Protein AF-A0A8W7PW19-F1 (afdb_monomer_lite)

Organism: Anopheles coluzzii (NCBI:txid1518534)

Structure (mmCIF, N/CA/C/O backbone):
data_AF-A0A8W7PW19-F1
#
_entry.id   AF-A0A8W7PW19-F1
#
loop_
_atom_site.group_PDB
_atom_site.id
_atom_site.type_symbol
_atom_site.label_atom_id
_atom_site.label_alt_id
_atom_site.label_comp_id
_atom_site.label_asym_id
_atom_site.label_entity_id
_atom_site.label_seq_id
_atom_site.pdbx_PDB_ins_code
_atom_site.Cartn_x
_atom_site.Cartn_y
_atom_site.Cartn_z
_atom_site.occupancy
_atom_site.B_iso_or_equiv
_atom_site.auth_seq_id
_atom_site.auth_comp_id
_atom_site.auth_asym_id
_atom_site.auth_atom_id
_atom_site.pdbx_PDB_model_num
ATOM 1 N N . HIS A 1 1 ? -2.313 7.702 -14.419 1.00 68.75 1 HIS A N 1
ATOM 2 C CA . HIS A 1 1 ? -1.592 6.477 -14.808 1.00 68.75 1 HIS A CA 1
ATOM 3 C C . HIS A 1 1 ? -0.489 6.900 -15.750 1.00 68.75 1 HIS A C 1
ATOM 5 O O . HIS A 1 1 ? -0.763 7.760 -16.583 1.00 68.75 1 HIS A O 1
ATOM 11 N N . ASN A 1 2 ? 0.721 6.384 -15.563 1.00 84.62 2 ASN A N 1
ATOM 12 C CA . ASN A 1 2 ? 1.873 6.801 -16.355 1.00 84.62 2 ASN A CA 1
ATOM 13 C C . ASN A 1 2 ? 1.994 5.932 -17.612 1.00 84.62 2 ASN A C 1
ATOM 15 O O . ASN A 1 2 ? 1.520 4.798 -17.623 1.00 84.62 2 ASN A O 1
ATOM 19 N N . GLU A 1 3 ? 2.624 6.453 -18.664 1.00 92.19 3 GLU A N 1
ATOM 20 C CA . GLU A 1 3 ? 2.811 5.729 -19.932 1.00 92.19 3 GLU A CA 1
ATOM 21 C C . GLU A 1 3 ? 3.670 4.464 -19.765 1.00 92.19 3 GLU A C 1
ATOM 23 O O . GLU A 1 3 ? 3.471 3.482 -20.473 1.00 92.19 3 GLU A O 1
ATOM 28 N N . ASP A 1 4 ? 4.571 4.450 -18.779 1.00 92.19 4 ASP A N 1
ATOM 29 C CA . ASP A 1 4 ? 5.407 3.302 -18.409 1.00 92.19 4 ASP A CA 1
ATOM 30 C C . ASP A 1 4 ? 4.674 2.246 -17.552 1.00 92.19 4 ASP A C 1
ATOM 32 O O . ASP A 1 4 ? 5.269 1.266 -17.107 1.00 92.19 4 ASP A O 1
ATOM 36 N N . GLY A 1 5 ? 3.376 2.427 -17.295 1.00 93.69 5 GLY A N 1
ATOM 37 C CA . GLY A 1 5 ? 2.564 1.470 -16.547 1.00 93.69 5 GLY A CA 1
ATOM 38 C C . GLY A 1 5 ? 2.709 1.551 -15.024 1.00 93.69 5 GLY A C 1
ATOM 39 O O . GLY A 1 5 ? 2.023 0.799 -14.317 1.00 93.69 5 GLY A O 1
ATOM 40 N N . SER A 1 6 ? 3.552 2.453 -14.506 1.00 96.50 6 SER A N 1
ATOM 41 C CA . SER A 1 6 ? 3.646 2.738 -13.075 1.00 96.50 6 SER A CA 1
ATOM 42 C C . SER A 1 6 ? 2.454 3.537 -12.550 1.00 96.50 6 SER A C 1
ATOM 44 O O . SER A 1 6 ? 1.748 4.262 -13.267 1.00 96.50 6 SER A O 1
ATOM 46 N N . TYR A 1 7 ? 2.215 3.386 -11.251 1.00 97.44 7 TYR A N 1
ATOM 47 C CA . TYR A 1 7 ? 1.230 4.168 -10.521 1.00 97.44 7 TYR A CA 1
ATOM 48 C C . TYR A 1 7 ? 1.543 4.183 -9.029 1.00 97.44 7 TYR A C 1
ATOM 50 O O . TYR A 1 7 ? 2.175 3.271 -8.502 1.00 97.44 7 TYR A O 1
ATOM 58 N N . THR A 1 8 ? 1.000 5.184 -8.344 1.00 97.19 8 THR A N 1
ATOM 59 C CA . THR A 1 8 ? 0.837 5.173 -6.892 1.00 97.19 8 THR A CA 1
ATOM 60 C C . THR A 1 8 ? -0.585 5.604 -6.577 1.00 97.19 8 THR A C 1
ATOM 62 O O . THR A 1 8 ? -1.058 6.597 -7.129 1.00 97.19 8 THR A O 1
ATOM 65 N N . TYR A 1 9 ? -1.266 4.866 -5.706 1.00 97.38 9 TYR A N 1
ATOM 66 C CA . TYR A 1 9 ? -2.564 5.264 -5.172 1.00 97.38 9 TYR A CA 1
ATOM 67 C C . TYR A 1 9 ? -2.686 4.871 -3.702 1.00 97.38 9 TYR A C 1
ATOM 69 O O . TYR A 1 9 ? -1.987 3.983 -3.216 1.00 97.38 9 TYR A O 1
ATOM 77 N N . GLY A 1 10 ? -3.599 5.527 -2.997 1.00 97.56 10 GLY A N 1
ATOM 78 C CA . GLY A 1 10 ? -3.945 5.176 -1.631 1.00 97.56 10 GLY A CA 1
ATOM 79 C C . GLY A 1 10 ? -5.256 5.814 -1.194 1.00 97.56 10 GLY A C 1
ATOM 80 O O . GLY A 1 10 ? -5.770 6.706 -1.869 1.00 97.56 10 GLY A O 1
ATOM 81 N N . TYR A 1 11 ? -5.792 5.324 -0.082 1.00 97.81 11 TYR A N 1
ATOM 82 C CA . TYR A 1 11 ? -6.959 5.882 0.590 1.00 97.81 11 TYR A CA 1
ATOM 83 C C . TYR A 1 11 ? -6.800 5.774 2.107 1.00 97.81 11 TYR A C 1
ATOM 85 O O . TYR A 1 11 ? -6.096 4.894 2.608 1.00 97.81 11 TYR A O 1
ATOM 93 N N . GLU A 1 12 ? -7.516 6.641 2.814 1.00 97.69 12 GLU A N 1
ATOM 94 C CA . GLU A 1 12 ? -7.720 6.591 4.260 1.00 97.69 12 GLU A CA 1
ATOM 95 C C . GLU A 1 12 ? -9.228 6.684 4.514 1.00 97.69 12 GLU A C 1
ATOM 97 O O . GLU A 1 12 ? -9.899 7.598 4.030 1.00 97.69 12 GLU A O 1
ATOM 102 N N . GLY A 1 13 ? -9.776 5.684 5.198 1.00 96.31 13 GLY A N 1
ATOM 103 C CA . GLY A 1 13 ? -11.176 5.608 5.585 1.00 96.31 13 GLY A CA 1
ATOM 104 C C . GLY A 1 13 ? -11.425 6.281 6.934 1.00 96.31 13 GLY A C 1
ATOM 105 O O . GLY A 1 13 ? -10.553 6.337 7.800 1.00 96.31 13 GLY A O 1
ATOM 106 N N . ALA A 1 14 ? -12.647 6.778 7.138 1.00 96.50 14 ALA A N 1
ATOM 107 C CA . ALA A 1 14 ? -13.061 7.379 8.412 1.00 96.50 14 ALA A CA 1
ATOM 108 C C . ALA A 1 14 ? -13.116 6.364 9.574 1.00 96.50 14 ALA A C 1
ATOM 110 O O . ALA A 1 14 ? -13.138 6.750 10.739 1.00 96.50 14 ALA A O 1
ATOM 111 N N . ASP A 1 15 ? -13.130 5.073 9.253 1.00 93.00 15 ASP A N 1
ATOM 112 C CA . ASP A 1 15 ? -13.054 3.932 10.165 1.00 93.00 15 ASP A CA 1
ATOM 113 C C . ASP A 1 15 ? -11.613 3.604 10.609 1.00 93.00 15 ASP A C 1
ATOM 115 O O . ASP A 1 15 ? -11.399 2.661 11.368 1.00 93.00 15 ASP A O 1
ATOM 119 N N . GLY A 1 16 ? -10.615 4.368 10.146 1.00 93.44 16 GLY A N 1
ATOM 120 C CA . GLY A 1 16 ? -9.198 4.134 10.440 1.00 93.44 16 GLY A CA 1
ATOM 121 C C . GLY A 1 16 ? -8.551 3.070 9.550 1.00 93.44 16 GLY A C 1
ATOM 122 O O . GLY A 1 16 ? -7.383 2.728 9.754 1.00 93.44 16 GLY A O 1
ATOM 123 N N . SER A 1 17 ? -9.282 2.551 8.558 1.00 96.69 17 SER A N 1
ATOM 124 C CA . SER A 1 17 ? -8.712 1.701 7.517 1.00 96.69 17 SER A CA 1
ATOM 125 C C . SER A 1 17 ? -7.885 2.530 6.536 1.00 96.69 17 SER A C 1
ATOM 127 O O . SER A 1 17 ? -8.180 3.694 6.270 1.00 96.69 17 SER A O 1
ATOM 129 N N . PHE A 1 18 ? -6.832 1.948 5.973 1.00 98.00 18 PHE A N 1
ATOM 130 C CA . PHE A 1 18 ? -6.038 2.625 4.952 1.00 98.00 18 PHE A CA 1
ATOM 131 C C . PHE A 1 18 ? -5.401 1.638 3.987 1.00 98.00 18 PHE A C 1
ATOM 133 O O . PHE A 1 18 ? -5.165 0.472 4.310 1.00 98.00 18 PHE A O 1
ATOM 140 N N . LYS A 1 19 ? -5.059 2.133 2.800 1.00 97.88 19 LYS A N 1
ATOM 141 C CA . LYS A 1 19 ? -4.229 1.417 1.834 1.00 97.88 19 LYS A CA 1
ATOM 142 C C . LYS A 1 19 ? -3.319 2.394 1.114 1.00 97.88 19 LYS A C 1
ATOM 144 O O . LYS A 1 19 ? -3.740 3.490 0.763 1.00 97.88 19 LYS A O 1
ATOM 149 N N . ILE A 1 20 ? -2.101 1.959 0.820 1.00 98.31 20 ILE A N 1
ATOM 150 C CA . ILE A 1 20 ? -1.230 2.582 -0.174 1.00 98.31 20 ILE A CA 1
ATOM 151 C C . ILE A 1 20 ? -0.558 1.499 -1.014 1.00 98.31 20 ILE A C 1
ATOM 153 O O . ILE A 1 20 ? -0.143 0.465 -0.492 1.00 98.31 20 ILE A O 1
ATOM 157 N N . GLU A 1 21 ? -0.471 1.729 -2.317 1.00 98.25 21 GLU A N 1
ATOM 158 C CA . GLU A 1 21 ? 0.121 0.809 -3.279 1.00 98.25 21 GLU A CA 1
ATOM 159 C C . GLU A 1 21 ? 0.872 1.589 -4.355 1.00 98.25 21 GLU A C 1
ATOM 161 O O . GLU A 1 21 ? 0.382 2.587 -4.887 1.00 98.25 21 GLU A O 1
ATOM 166 N N . THR A 1 22 ? 2.057 1.100 -4.694 1.00 98.12 22 THR A N 1
ATOM 167 C CA . THR A 1 22 ? 2.898 1.603 -5.771 1.00 98.12 22 THR A CA 1
ATOM 168 C C . THR A 1 22 ? 3.277 0.447 -6.681 1.00 98.12 22 THR A C 1
ATOM 170 O O . THR A 1 22 ? 3.856 -0.538 -6.225 1.00 98.12 22 THR A O 1
ATOM 173 N N . LYS A 1 23 ? 3.018 0.603 -7.977 1.00 97.38 23 LYS A N 1
ATOM 174 C CA . LYS A 1 23 ? 3.569 -0.244 -9.032 1.00 97.38 23 LYS A CA 1
ATOM 175 C C . LYS A 1 23 ? 4.680 0.507 -9.752 1.00 97.38 23 LYS A C 1
ATOM 177 O O . LYS A 1 23 ? 4.476 1.641 -10.184 1.00 97.38 23 LYS A O 1
ATOM 182 N N . LEU A 1 24 ? 5.837 -0.126 -9.888 1.00 95.75 24 LEU A N 1
ATOM 183 C CA . LEU A 1 24 ? 6.968 0.372 -10.664 1.00 95.75 24 LEU A CA 1
ATOM 184 C C . LEU A 1 24 ? 6.805 0.028 -12.151 1.00 95.75 24 LEU A C 1
ATOM 186 O O . LEU A 1 24 ? 6.095 -0.912 -12.510 1.00 95.75 24 LEU A O 1
ATOM 190 N N . ALA A 1 25 ? 7.526 0.747 -13.014 1.00 95.62 25 ALA A N 1
ATOM 191 C CA . ALA A 1 25 ? 7.605 0.452 -14.449 1.00 95.62 25 ALA A CA 1
ATOM 192 C C . ALA A 1 25 ? 8.102 -0.980 -14.733 1.00 95.62 25 ALA A C 1
ATOM 194 O O . ALA A 1 25 ? 7.743 -1.588 -15.735 1.00 95.62 25 ALA A O 1
ATOM 195 N N . THR A 1 26 ? 8.895 -1.546 -13.814 1.00 94.69 26 THR A N 1
ATOM 196 C CA . THR A 1 26 ? 9.395 -2.930 -13.863 1.00 94.69 26 THR A CA 1
ATOM 197 C C . THR A 1 26 ? 8.299 -3.981 -13.660 1.00 94.69 26 THR A C 1
ATOM 199 O O . THR A 1 26 ? 8.560 -5.172 -13.801 1.00 94.69 26 THR A O 1
ATOM 202 N N . GLY A 1 27 ? 7.076 -3.567 -13.314 1.00 93.81 27 GLY A N 1
ATOM 203 C CA . GLY A 1 27 ? 5.966 -4.454 -12.969 1.00 93.81 27 GLY A CA 1
ATOM 204 C C . GLY A 1 27 ? 5.925 -4.846 -11.492 1.00 93.81 27 GLY A C 1
ATOM 205 O O . GLY A 1 27 ? 4.921 -5.399 -11.051 1.00 93.81 27 GLY A O 1
ATOM 206 N N . GLU A 1 28 ? 6.963 -4.519 -10.720 1.00 96.69 28 GLU A N 1
ATOM 207 C CA . GLU A 1 28 ? 7.005 -4.774 -9.282 1.00 96.69 28 GLU A CA 1
ATOM 208 C C . GLU A 1 28 ? 5.972 -3.920 -8.544 1.00 96.69 28 GLU A C 1
ATOM 210 O O . GLU A 1 28 ? 5.866 -2.712 -8.770 1.00 96.69 28 GLU A O 1
ATOM 215 N N . VAL A 1 29 ? 5.226 -4.544 -7.633 1.00 97.31 29 VAL A N 1
ATOM 216 C CA . VAL A 1 29 ? 4.210 -3.880 -6.810 1.00 97.31 29 VAL A CA 1
ATOM 217 C C . VAL A 1 29 ? 4.645 -3.930 -5.357 1.00 97.31 29 VAL A C 1
ATOM 219 O O . VAL A 1 29 ? 5.071 -4.969 -4.864 1.00 97.31 29 VAL A O 1
ATOM 222 N N . LYS A 1 30 ? 4.511 -2.817 -4.648 1.00 97.69 30 LYS A N 1
ATOM 223 C CA . LYS A 1 30 ? 4.689 -2.752 -3.200 1.00 97.69 30 LYS A CA 1
ATOM 224 C C . LYS A 1 30 ? 3.576 -1.936 -2.581 1.00 97.69 30 LYS A C 1
ATOM 226 O O . LYS A 1 30 ? 3.143 -0.935 -3.148 1.00 97.69 30 LYS A O 1
ATOM 231 N N . GLY A 1 31 ? 3.141 -2.318 -1.399 1.00 98.00 31 GLY A N 1
ATOM 232 C CA . GLY A 1 31 ? 2.129 -1.560 -0.699 1.00 98.00 31 GLY A CA 1
ATOM 233 C C . GLY A 1 31 ? 1.934 -2.032 0.719 1.00 98.00 31 GLY A C 1
ATOM 234 O O . GLY A 1 31 ? 2.573 -2.968 1.193 1.00 98.00 31 GLY A O 1
ATOM 235 N N . LYS A 1 32 ? 1.030 -1.345 1.400 1.00 97.56 32 LYS A N 1
ATOM 236 C CA . LYS A 1 32 ? 0.550 -1.743 2.712 1.00 97.56 32 LYS A CA 1
ATOM 237 C C . LYS A 1 32 ? -0.913 -1.388 2.859 1.00 97.56 32 LYS A C 1
ATOM 239 O O . LYS A 1 32 ? -1.385 -0.416 2.269 1.00 97.56 32 LYS A O 1
ATOM 244 N N . TYR A 1 33 ? -1.622 -2.179 3.640 1.00 97.12 33 TYR A N 1
ATOM 245 C CA . TYR A 1 33 ? -2.956 -1.847 4.102 1.00 97.12 33 TYR A CA 1
ATOM 246 C C . TYR A 1 33 ? -3.019 -2.010 5.612 1.00 97.12 33 TYR A C 1
ATOM 248 O O . TYR A 1 33 ? -2.245 -2.768 6.201 1.00 97.12 33 TYR A O 1
ATOM 256 N N . GLY A 1 34 ? -3.933 -1.286 6.236 1.00 96.62 34 GLY A N 1
ATOM 257 C CA . GLY A 1 34 ? -4.207 -1.448 7.647 1.00 96.62 34 GLY A CA 1
ATOM 258 C C . GLY A 1 34 ? -5.678 -1.297 7.970 1.00 96.62 34 GLY A C 1
ATOM 259 O O . GLY A 1 34 ? -6.439 -0.685 7.220 1.00 96.62 34 GLY A O 1
ATOM 260 N N . TYR A 1 35 ? -6.067 -1.911 9.077 1.00 95.31 35 TYR A N 1
ATOM 261 C CA . TYR A 1 35 ? -7.425 -1.901 9.602 1.00 95.31 35 TYR A CA 1
ATOM 262 C C . TYR A 1 35 ? -7.385 -1.950 11.126 1.00 95.31 35 TYR A C 1
ATOM 264 O O . TYR A 1 35 ? -6.400 -2.392 11.718 1.00 95.31 35 TYR A O 1
ATOM 272 N N . VAL A 1 36 ? -8.456 -1.488 11.761 1.00 94.69 36 VAL A N 1
ATOM 273 C CA . VAL A 1 36 ? -8.632 -1.582 13.211 1.00 94.69 36 VAL A CA 1
ATOM 274 C C . VAL A 1 36 ? -9.297 -2.924 13.531 1.00 94.69 36 VAL A C 1
ATOM 276 O O . VAL A 1 36 ? -10.330 -3.250 12.952 1.00 94.69 36 VAL A O 1
ATOM 279 N N . ASP A 1 37 ? -8.690 -3.725 14.407 1.00 91.62 37 ASP A N 1
ATOM 280 C CA . ASP A 1 37 ? -9.255 -4.997 14.867 1.00 91.62 37 ASP A CA 1
ATOM 281 C C . ASP A 1 37 ? -10.330 -4.809 15.958 1.00 91.62 37 ASP A C 1
ATOM 283 O O . ASP A 1 37 ? -10.582 -3.702 16.437 1.00 91.62 37 ASP A O 1
ATOM 287 N N . GLU A 1 38 ? -10.951 -5.909 16.390 1.00 93.12 38 GLU A N 1
ATOM 288 C CA . GLU A 1 38 ? -12.016 -5.929 17.408 1.00 93.12 38 GLU A CA 1
ATOM 289 C C . GLU A 1 38 ? -11.591 -5.349 18.773 1.00 93.12 38 GLU A C 1
ATOM 291 O O . GLU A 1 38 ? -12.433 -4.963 19.582 1.00 93.12 38 GLU A O 1
ATOM 296 N N . THR A 1 39 ? -10.286 -5.268 19.039 1.00 94.56 39 THR A N 1
ATOM 297 C CA . THR A 1 39 ? -9.697 -4.701 20.261 1.00 94.56 39 THR A CA 1
ATOM 298 C C . THR A 1 39 ? -9.356 -3.214 20.129 1.00 94.56 39 THR A C 1
ATOM 300 O O . THR A 1 39 ? -8.853 -2.612 21.079 1.00 94.56 39 THR A O 1
ATOM 303 N N . GLY A 1 40 ? -9.613 -2.607 18.966 1.00 93.88 40 GLY A N 1
ATOM 304 C CA . GLY A 1 40 ? -9.267 -1.217 18.678 1.00 93.88 40 GLY A CA 1
ATOM 305 C C . GLY A 1 40 ? -7.805 -1.014 18.273 1.00 93.88 40 GLY A C 1
ATOM 306 O O . GLY A 1 40 ? -7.339 0.125 18.225 1.00 93.88 40 GLY A O 1
ATOM 307 N N . LYS A 1 41 ? -7.051 -2.088 17.996 1.00 93.38 41 LYS A N 1
ATOM 308 C CA . LYS A 1 41 ? -5.649 -1.989 17.569 1.00 93.38 41 LYS A CA 1
ATOM 309 C C . LYS A 1 41 ? -5.541 -1.972 16.053 1.00 93.38 41 LYS A C 1
ATOM 311 O O . LYS A 1 41 ? -6.198 -2.741 15.361 1.00 93.38 41 LYS A O 1
ATOM 316 N N . VAL A 1 42 ? -4.656 -1.124 15.536 1.00 93.88 42 VAL A N 1
ATOM 317 C CA . VAL A 1 42 ? -4.361 -1.084 14.102 1.00 93.88 42 VAL A CA 1
ATOM 318 C C . VAL A 1 42 ? -3.469 -2.269 13.736 1.00 93.88 42 VAL A C 1
ATOM 320 O O . VAL A 1 42 ? -2.342 -2.381 14.222 1.00 93.88 42 VAL A O 1
ATOM 323 N N . LYS A 1 43 ? -3.960 -3.134 12.850 1.00 94.88 43 LYS A N 1
ATOM 324 C CA . LYS A 1 43 ? -3.182 -4.168 12.168 1.00 94.88 43 LYS A CA 1
ATOM 325 C C . LYS A 1 43 ? -2.691 -3.619 10.847 1.00 94.88 43 LYS A C 1
ATOM 327 O O . LYS A 1 43 ? -3.461 -3.019 10.105 1.00 94.88 43 LYS A O 1
ATOM 332 N N . VAL A 1 44 ? -1.414 -3.841 10.554 1.00 95.62 44 VAL A N 1
ATOM 333 C CA . VAL A 1 44 ? -0.788 -3.426 9.298 1.00 95.62 44 VAL A CA 1
ATOM 334 C C . VAL A 1 44 ? -0.212 -4.650 8.612 1.00 95.62 44 VAL A C 1
ATOM 336 O O . VAL A 1 44 ? 0.464 -5.469 9.236 1.00 95.62 44 VAL A O 1
ATOM 339 N N . VAL A 1 45 ? -0.489 -4.751 7.320 1.00 95.62 45 VAL A N 1
ATOM 340 C CA . VAL A 1 45 ? 0.077 -5.756 6.432 1.00 95.62 45 VAL A CA 1
ATOM 341 C C . VAL A 1 45 ? 0.785 -5.032 5.305 1.00 95.62 45 VAL A C 1
ATOM 343 O O . VAL A 1 45 ? 0.188 -4.235 4.582 1.00 95.62 45 VAL A O 1
ATOM 346 N N . GLU A 1 46 ? 2.066 -5.321 5.163 1.00 96.25 46 GLU A N 1
ATOM 347 C CA . GLU A 1 46 ? 2.900 -4.910 4.046 1.00 96.25 46 GLU A CA 1
ATOM 348 C C . GLU A 1 46 ? 2.956 -6.049 3.028 1.00 96.25 46 GLU A C 1
ATOM 350 O O . GLU A 1 46 ? 2.873 -7.227 3.374 1.00 96.25 46 GLU A O 1
ATOM 355 N N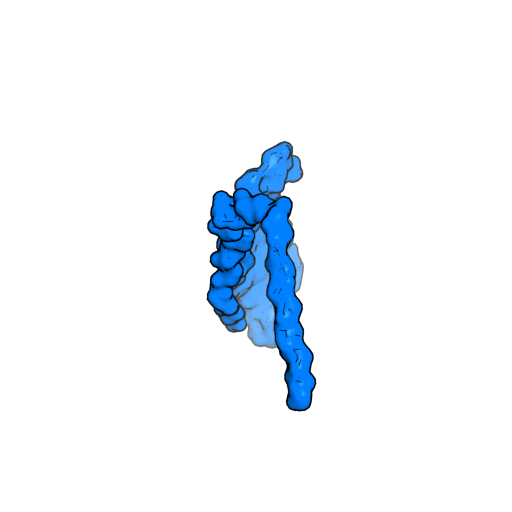 . TYR A 1 47 ? 3.058 -5.712 1.752 1.00 94.94 47 TYR A N 1
ATOM 356 C CA . TYR A 1 47 ? 3.160 -6.697 0.689 1.00 94.94 47 TYR A CA 1
ATOM 357 C C . TYR A 1 47 ? 4.054 -6.198 -0.436 1.00 94.94 47 TYR A C 1
ATOM 359 O O . TYR A 1 47 ? 4.048 -5.018 -0.796 1.00 94.94 47 TYR A O 1
ATOM 367 N N . GLY A 1 48 ? 4.808 -7.130 -1.008 1.00 95.38 48 GLY A N 1
ATOM 368 C CA . GLY A 1 48 ? 5.564 -6.952 -2.239 1.00 95.38 48 GLY A CA 1
AT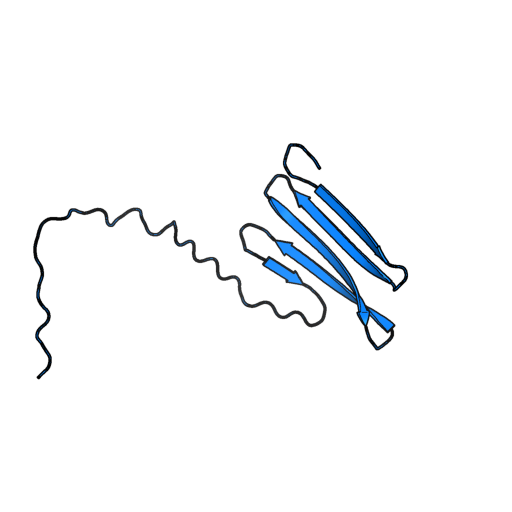OM 369 C C . GLY A 1 48 ? 5.222 -8.046 -3.243 1.00 95.38 48 GLY A C 1
ATOM 370 O O . GLY A 1 48 ? 4.968 -9.184 -2.862 1.00 95.38 48 GLY A O 1
ATOM 371 N N . ALA A 1 49 ? 5.218 -7.713 -4.525 1.00 94.56 49 ALA A N 1
ATOM 372 C CA . ALA A 1 49 ? 5.167 -8.666 -5.620 1.00 94.56 49 ALA A CA 1
ATOM 373 C C . ALA A 1 49 ? 6.285 -8.333 -6.606 1.00 94.56 49 ALA A C 1
ATOM 375 O O . ALA A 1 49 ? 6.348 -7.221 -7.135 1.00 94.56 49 ALA A O 1
ATOM 376 N N . ASN A 1 50 ? 7.175 -9.291 -6.831 1.00 92.06 50 ASN A N 1
ATOM 377 C CA . ASN A 1 50 ? 8.296 -9.178 -7.759 1.00 92.06 50 ASN A CA 1
ATOM 378 C C . ASN A 1 50 ? 8.509 -10.523 -8.472 1.00 92.06 50 ASN A C 1
ATOM 380 O O . ASN A 1 50 ? 7.660 -11.414 -8.409 1.00 92.06 50 ASN A O 1
ATOM 384 N N . LYS A 1 51 ? 9.656 -10.695 -9.137 1.00 90.00 51 LYS A N 1
ATOM 385 C CA . LYS A 1 51 ? 10.001 -11.954 -9.816 1.00 90.00 51 LYS A CA 1
ATOM 386 C C . LYS A 1 51 ? 10.027 -13.182 -8.896 1.00 90.00 51 LYS A C 1
ATOM 388 O O . LYS A 1 51 ? 9.952 -14.292 -9.399 1.00 90.00 51 LYS A O 1
ATOM 393 N N . TYR A 1 52 ? 10.123 -12.988 -7.578 1.00 86.88 52 TYR A N 1
ATOM 394 C CA . TYR A 1 52 ? 10.073 -14.040 -6.563 1.00 86.88 52 TYR A CA 1
ATOM 395 C C . TYR A 1 52 ? 8.659 -14.376 -6.070 1.00 86.88 52 TYR A C 1
ATOM 397 O O . TYR A 1 52 ? 8.502 -15.181 -5.153 1.00 86.88 52 TYR A O 1
ATOM 405 N N . GLY A 1 53 ? 7.630 -13.805 -6.699 1.00 88.00 53 GLY A N 1
ATOM 406 C CA . GLY A 1 53 ? 6.233 -14.007 -6.343 1.00 88.00 53 GLY A CA 1
ATOM 407 C C . GLY A 1 53 ? 5.739 -12.992 -5.316 1.00 88.00 53 GLY A C 1
ATOM 408 O O . GLY A 1 53 ? 6.273 -11.889 -5.185 1.00 88.00 53 GLY A O 1
ATOM 409 N N . PHE A 1 54 ? 4.667 -13.360 -4.616 1.00 90.94 54 PHE A N 1
ATOM 410 C CA . PHE A 1 54 ? 4.027 -12.527 -3.602 1.00 90.94 54 PHE A CA 1
ATOM 411 C C . PHE A 1 54 ? 4.680 -12.736 -2.231 1.00 90.94 54 PHE A C 1
ATOM 413 O O . PHE A 1 54 ? 4.781 -13.860 -1.743 1.00 90.94 54 PHE A O 1
ATOM 420 N N . GLN A 1 55 ? 5.104 -11.643 -1.605 1.00 90.75 55 GLN A N 1
ATOM 421 C CA . GLN A 1 55 ? 5.855 -11.606 -0.354 1.00 90.75 55 GLN A CA 1
ATOM 422 C C . GLN A 1 55 ? 5.140 -10.684 0.651 1.00 90.75 55 GLN A C 1
ATOM 424 O O . GLN A 1 55 ? 5.494 -9.507 0.769 1.00 90.75 55 GLN A O 1
ATOM 429 N N . PRO A 1 56 ? 4.089 -11.165 1.337 1.00 92.62 56 PRO A N 1
ATOM 430 C CA . PRO A 1 56 ? 3.419 -10.409 2.384 1.00 92.62 56 PRO A CA 1
ATOM 431 C C . PRO A 1 56 ? 4.172 -10.517 3.714 1.00 92.62 56 PRO A C 1
ATOM 433 O O . PRO A 1 56 ? 4.762 -11.546 4.042 1.00 92.62 56 PRO A O 1
ATOM 436 N N . SER A 1 57 ? 4.097 -9.464 4.515 1.00 91.81 57 SER A N 1
ATOM 437 C CA . SER A 1 57 ? 4.627 -9.408 5.871 1.00 91.81 57 SER A CA 1
ATOM 438 C C . SER A 1 57 ? 3.684 -8.612 6.761 1.00 91.81 57 SER A C 1
ATOM 440 O O . SER A 1 57 ? 3.193 -7.553 6.385 1.00 91.81 57 SER A O 1
ATOM 442 N N . GLY A 1 58 ? 3.417 -9.110 7.959 1.00 89.69 58 GLY A N 1
ATOM 443 C CA . GLY A 1 58 ? 2.494 -8.471 8.887 1.00 89.69 58 GLY A CA 1
ATOM 444 C C . GLY A 1 58 ? 2.222 -9.365 10.082 1.00 89.69 58 GLY A C 1
ATOM 445 O O . GLY A 1 58 ? 2.641 -10.525 10.118 1.00 89.69 58 GLY A O 1
ATOM 446 N N . GLU A 1 59 ? 1.525 -8.823 11.073 1.00 87.25 59 GLU A N 1
ATOM 447 C CA . GLU A 1 59 ? 1.190 -9.591 12.267 1.00 87.25 59 GLU A CA 1
ATOM 448 C C . GLU A 1 59 ? 0.300 -10.795 11.906 1.00 87.25 59 GLU A C 1
ATOM 450 O O . GLU A 1 59 ? -0.715 -10.644 11.229 1.00 87.25 59 GLU A O 1
ATOM 455 N N . GLY A 1 60 ? 0.696 -11.998 12.334 1.00 78.44 60 GLY A N 1
ATOM 456 C CA . GLY A 1 60 ? -0.049 -13.236 12.072 1.00 78.44 60 GLY A CA 1
ATOM 457 C C . GLY A 1 60 ? 0.116 -13.827 10.665 1.00 78.44 60 GLY A C 1
ATOM 458 O O . GLY A 1 60 ? -0.476 -14.866 10.379 1.00 78.44 60 GLY A O 1
ATOM 459 N N . ILE A 1 61 ? 0.927 -13.224 9.789 1.00 81.31 61 ILE A N 1
ATOM 460 C CA . ILE A 1 61 ? 1.184 -13.772 8.451 1.00 81.31 61 ILE A CA 1
ATOM 461 C C . ILE A 1 61 ? 2.302 -14.810 8.517 1.00 81.31 61 ILE A C 1
ATOM 463 O O . ILE A 1 61 ? 3.430 -14.506 8.897 1.00 81.31 61 ILE A O 1
ATOM 467 N N . THR A 1 62 ? 1.991 -16.032 8.082 1.00 76.69 62 THR A N 1
ATOM 468 C CA . THR A 1 62 ? 2.988 -17.079 7.835 1.00 76.69 62 THR A CA 1
ATOM 469 C C . THR A 1 62 ? 3.032 -17.337 6.337 1.00 76.69 62 THR A C 1
ATOM 471 O O . THR A 1 62 ? 2.034 -17.762 5.756 1.00 76.69 62 THR A O 1
ATOM 474 N N . VAL A 1 63 ? 4.165 -17.045 5.701 1.00 73.38 63 VAL A N 1
ATOM 475 C CA . VAL A 1 63 ? 4.343 -17.294 4.268 1.00 73.38 63 VAL A CA 1
ATOM 476 C C . VAL A 1 63 ? 4.941 -18.681 4.048 1.00 73.38 63 VAL A C 1
ATOM 478 O O . VAL A 1 63 ? 5.906 -19.036 4.732 1.00 73.38 63 VAL A O 1
ATOM 481 N N . PRO A 1 64 ? 4.404 -19.483 3.113 1.00 70.38 64 PRO A N 1
ATOM 482 C CA . PRO A 1 64 ? 5.121 -20.656 2.645 1.00 70.38 64 PRO A CA 1
ATOM 483 C C . PRO A 1 64 ? 6.422 -20.213 1.951 1.00 70.38 64 PRO A C 1
ATOM 485 O O . PRO A 1 64 ? 6.498 -19.092 1.437 1.00 70.38 64 PRO A O 1
ATOM 488 N N . PRO A 1 65 ? 7.458 -21.064 1.928 1.00 65.44 65 PRO A N 1
ATOM 489 C CA . PRO A 1 65 ? 8.673 -20.764 1.182 1.00 65.44 65 PRO A CA 1
ATOM 490 C C . PRO A 1 65 ? 8.351 -20.543 -0.311 1.00 65.44 65 PRO A C 1
ATOM 492 O O . PRO A 1 65 ? 7.450 -21.197 -0.843 1.00 65.44 65 PRO A O 1
ATOM 495 N N . PRO A 1 66 ? 9.061 -19.628 -0.996 1.00 62.44 66 PRO A N 1
ATOM 496 C CA . PRO A 1 66 ? 8.809 -19.315 -2.400 1.00 62.44 66 PRO A CA 1
ATOM 497 C C . PRO A 1 66 ? 9.019 -20.547 -3.291 1.00 62.44 66 PRO A C 1
ATOM 499 O O . PRO A 1 66 ? 10.007 -21.264 -3.147 1.00 62.44 66 PRO A O 1
ATOM 502 N N . THR A 1 67 ? 8.107 -20.773 -4.238 1.00 58.41 67 THR A N 1
ATOM 503 C CA . THR A 1 67 ? 8.082 -21.958 -5.114 1.00 58.41 67 THR A CA 1
ATOM 504 C C . THR A 1 67 ? 8.658 -21.694 -6.504 1.00 58.41 67 THR A C 1
ATOM 506 O O . THR A 1 67 ? 8.190 -22.300 -7.463 1.00 58.41 67 THR A O 1
ATOM 509 N N . LEU A 1 68 ? 9.613 -20.770 -6.664 1.00 57.97 68 LEU A N 1
ATOM 510 C CA . LEU A 1 68 ? 10.207 -20.515 -7.981 1.00 57.97 68 LEU A CA 1
ATOM 511 C C . LEU A 1 68 ? 11.022 -21.723 -8.454 1.00 57.97 68 LEU A C 1
ATOM 513 O O . LEU A 1 68 ? 12.234 -21.797 -8.261 1.00 57.97 68 LEU A O 1
ATOM 517 N N . VAL A 1 69 ? 10.335 -22.662 -9.085 1.00 57.00 69 VAL A N 1
ATOM 518 C CA . VAL A 1 69 ? 10.909 -23.568 -10.062 1.00 57.00 69 VAL A CA 1
ATOM 519 C C . VAL A 1 69 ? 10.760 -22.864 -11.405 1.00 57.00 69 VAL A C 1
ATOM 521 O O . VAL A 1 69 ? 9.656 -22.561 -11.850 1.00 57.00 69 VAL A O 1
ATOM 524 N N . ASP A 1 70 ? 11.882 -22.494 -12.006 1.00 51.47 70 ASP A N 1
ATOM 525 C CA . ASP A 1 70 ? 11.896 -21.952 -13.357 1.00 51.47 70 ASP A CA 1
ATOM 526 C C . ASP A 1 70 ? 11.657 -23.125 -14.324 1.00 51.47 70 ASP A C 1
ATOM 528 O O . ASP A 1 70 ? 12.578 -23.855 -14.669 1.00 51.47 70 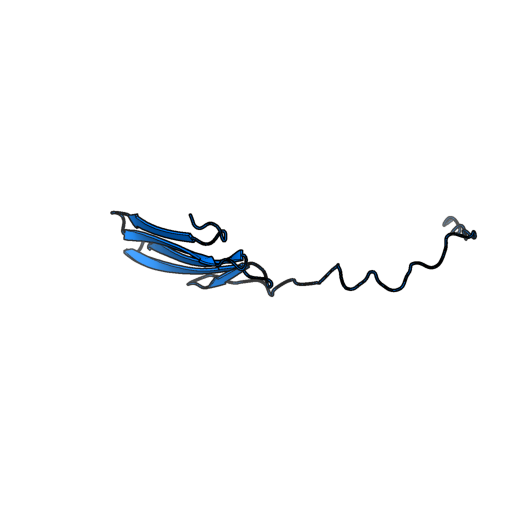ASP A O 1
ATOM 532 N N . GLU A 1 71 ? 10.403 -23.377 -14.717 1.00 55.06 71 GLU A N 1
ATOM 533 C CA . GLU A 1 71 ? 10.078 -24.456 -15.673 1.00 55.06 71 GLU A CA 1
ATOM 534 C C . GLU A 1 71 ? 10.598 -24.176 -17.100 1.00 55.06 71 GLU A C 1
ATOM 536 O O . GLU A 1 71 ? 10.461 -25.017 -17.990 1.00 55.06 71 GLU A O 1
ATOM 541 N N . THR A 1 72 ? 11.200 -23.007 -17.345 1.00 50.22 72 THR A N 1
ATOM 542 C CA . THR A 1 72 ? 11.724 -22.609 -18.659 1.00 50.22 72 THR A CA 1
ATOM 543 C C . THR A 1 72 ? 13.210 -22.896 -18.856 1.00 50.22 72 THR A C 1
ATOM 545 O O . THR A 1 72 ? 1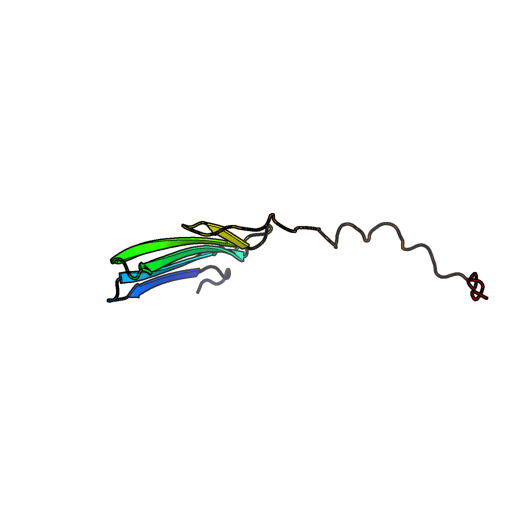3.656 -22.938 -19.995 1.00 50.22 72 THR A O 1
ATOM 548 N N . THR A 1 73 ? 13.962 -23.182 -17.793 1.00 51.22 73 THR A N 1
ATOM 549 C CA . THR A 1 73 ? 15.400 -23.526 -17.842 1.00 51.22 73 THR A CA 1
ATOM 550 C C . THR A 1 73 ? 15.673 -25.022 -18.047 1.00 51.22 73 THR A C 1
ATOM 552 O O . THR A 1 73 ? 16.800 -25.483 -17.889 1.00 51.22 73 THR A O 1
ATOM 555 N N . GLY A 1 74 ? 14.649 -25.799 -18.410 1.00 49.75 74 GLY A N 1
ATOM 556 C CA . GLY A 1 74 ? 14.735 -27.247 -18.627 1.00 49.75 74 GLY A CA 1
ATOM 557 C C . GLY A 1 74 ? 14.380 -27.707 -20.041 1.00 49.75 74 GLY A C 1
ATOM 558 O O . GLY A 1 74 ? 13.956 -28.849 -20.204 1.00 49.75 74 GLY A O 1
ATOM 559 N N . LYS A 1 75 ? 14.466 -26.837 -21.055 1.00 49.75 75 LYS A N 1
ATOM 560 C CA . LYS A 1 75 ? 14.019 -27.167 -22.419 1.00 49.75 75 LYS A CA 1
ATOM 561 C C . LYS A 1 75 ? 15.044 -26.844 -23.504 1.00 49.75 75 LYS A C 1
ATOM 563 O O . LYS A 1 75 ? 14.656 -26.468 -24.601 1.00 49.75 75 LYS A O 1
ATOM 568 N N . ASP A 1 76 ? 16.326 -27.053 -23.209 1.00 45.75 76 ASP A N 1
ATOM 569 C CA . ASP A 1 76 ? 17.403 -26.807 -24.175 1.00 45.75 76 ASP A CA 1
ATOM 570 C C . ASP A 1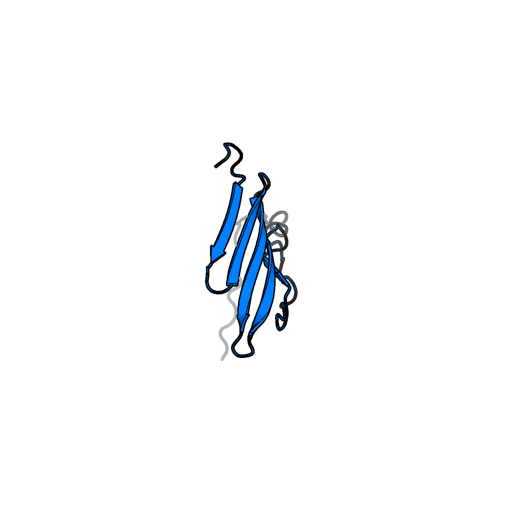 76 ? 18.172 -28.065 -24.641 1.00 45.75 76 ASP A C 1
ATOM 572 O O . ASP A 1 76 ? 18.972 -27.931 -25.554 1.00 45.75 76 ASP A O 1
ATOM 576 N N . ASP A 1 77 ? 17.906 -29.289 -24.145 1.00 44.12 77 ASP A N 1
ATOM 577 C CA . ASP A 1 77 ? 18.730 -30.474 -24.514 1.00 44.12 77 ASP A CA 1
ATOM 578 C C . ASP A 1 77 ? 17.971 -31.807 -24.753 1.00 44.12 77 ASP A C 1
ATOM 580 O O . ASP A 1 77 ? 18.528 -32.875 -24.523 1.00 44.12 77 ASP A O 1
ATOM 584 N N . LEU A 1 78 ? 16.707 -31.814 -25.208 1.00 42.50 78 LEU A N 1
ATOM 585 C CA . LEU A 1 78 ? 16.045 -33.075 -25.636 1.00 42.50 78 LEU A CA 1
ATOM 586 C C . LEU A 1 78 ? 15.213 -32.949 -26.925 1.00 42.50 78 LEU A C 1
ATOM 588 O O . LEU A 1 78 ? 14.211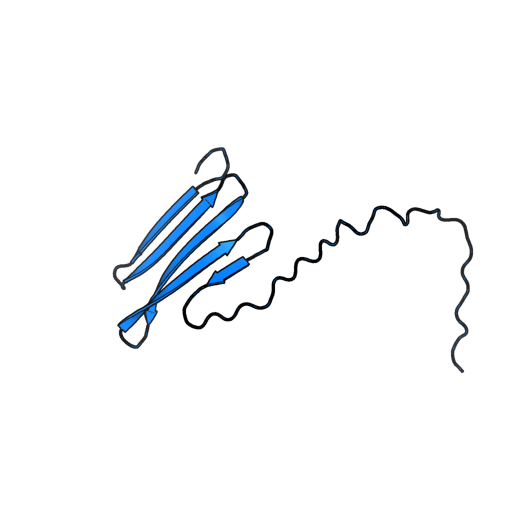 -33.642 -27.100 1.00 42.50 78 LEU A O 1
ATOM 592 N N . LEU A 1 79 ? 15.627 -32.084 -27.853 1.00 44.94 79 LEU A N 1
ATOM 593 C CA . LEU A 1 79 ? 15.254 -32.268 -29.257 1.00 44.94 79 LEU A CA 1
ATOM 594 C C . LEU A 1 79 ? 16.302 -33.169 -29.918 1.00 44.94 79 LEU A C 1
ATOM 596 O O . LEU A 1 79 ? 17.174 -32.684 -30.627 1.00 44.94 79 LEU A O 1
ATOM 600 N N . GLU A 1 80 ? 16.207 -34.472 -29.664 1.00 41.69 80 GLU A N 1
ATOM 601 C CA . GLU A 1 80 ? 16.768 -35.497 -30.549 1.00 41.69 80 GLU A CA 1
ATOM 602 C C . GLU A 1 80 ? 15.604 -36.364 -31.044 1.00 41.69 80 GLU A C 1
ATOM 604 O O . GLU A 1 80 ? 15.113 -37.260 -30.361 1.00 41.69 80 GLU A O 1
ATOM 609 N N . ASP A 1 81 ? 15.103 -35.933 -32.200 1.00 42.69 81 ASP A N 1
ATOM 610 C CA . ASP A 1 81 ? 14.654 -36.721 -33.346 1.00 42.69 81 ASP A CA 1
ATOM 611 C C . ASP A 1 81 ? 13.697 -37.914 -33.123 1.00 42.69 81 ASP A C 1
ATOM 613 O O . ASP A 1 81 ? 14.027 -38.996 -32.635 1.00 42.69 81 ASP A O 1
ATOM 617 N N . ASP A 1 82 ? 12.476 -37.691 -33.610 1.00 47.62 82 ASP A N 1
ATOM 618 C CA . ASP A 1 82 ? 11.459 -38.671 -33.981 1.00 47.62 82 ASP A CA 1
ATOM 619 C C . ASP A 1 82 ? 11.982 -39.623 -35.072 1.00 47.62 82 ASP A C 1
ATOM 621 O O . ASP A 1 82 ? 11.808 -39.360 -36.252 1.00 47.62 82 ASP A O 1
ATOM 625 N N . ASP A 1 83 ? 12.598 -40.743 -34.686 1.00 43.25 83 ASP A N 1
ATOM 626 C CA . ASP A 1 83 ? 12.750 -41.913 -35.562 1.00 43.25 83 ASP A CA 1
ATOM 627 C C . ASP A 1 83 ? 12.698 -43.229 -34.754 1.00 43.25 83 ASP A C 1
ATOM 629 O O . ASP A 1 83 ? 13.696 -43.828 -34.360 1.00 43.25 83 ASP A O 1
ATOM 633 N N . GLY A 1 84 ? 11.463 -43.678 -34.508 1.00 48.12 84 GLY A N 1
ATOM 634 C CA . GLY A 1 84 ? 11.045 -45.084 -34.506 1.00 48.12 84 GLY A CA 1
ATOM 635 C C . GLY A 1 84 ? 11.785 -46.104 -33.631 1.00 48.12 84 GLY A C 1
ATOM 636 O O . GLY A 1 84 ? 12.652 -46.812 -34.126 1.00 48.12 84 GLY A O 1
ATOM 637 N N . ASN A 1 85 ? 11.281 -46.356 -32.415 1.00 37.47 85 ASN A N 1
ATOM 638 C CA . ASN A 1 85 ? 11.173 -47.712 -31.844 1.00 37.47 85 ASN A CA 1
ATOM 639 C C . ASN A 1 85 ? 10.341 -47.696 -30.546 1.00 37.47 85 ASN A C 1
ATOM 641 O O . ASN A 1 85 ? 10.804 -47.220 -29.512 1.00 37.47 85 ASN A O 1
ATOM 645 N N . VAL A 1 86 ? 9.125 -48.248 -30.566 1.00 45.66 86 VAL A N 1
ATOM 646 C CA . VAL A 1 86 ? 8.312 -48.449 -29.354 1.00 45.66 86 VAL A CA 1
ATOM 647 C C . VAL A 1 86 ? 8.622 -49.810 -28.718 1.00 45.66 86 VAL A C 1
ATOM 649 O O . VAL A 1 86 ? 8.256 -50.838 -29.292 1.00 45.66 86 VAL A O 1
ATOM 652 N N . PRO A 1 87 ? 9.211 -49.896 -27.512 1.00 38.84 87 PRO A N 1
ATOM 653 C CA . PRO A 1 87 ? 9.110 -51.119 -26.733 1.00 38.84 87 PRO A CA 1
ATOM 654 C C . PRO A 1 87 ? 7.759 -51.129 -26.006 1.00 38.84 87 PRO A C 1
ATOM 656 O O . PRO A 1 87 ? 7.531 -50.395 -25.045 1.00 38.84 87 PRO A O 1
ATOM 659 N N . VAL A 1 88 ? 6.838 -51.973 -26.476 1.00 41.94 88 VAL A N 1
ATOM 660 C CA . VAL A 1 88 ? 5.599 -52.302 -25.758 1.00 41.94 88 VAL A CA 1
ATOM 661 C C . VAL A 1 88 ? 5.950 -52.908 -24.393 1.00 41.94 88 VAL A C 1
ATOM 663 O O . VAL A 1 88 ? 6.647 -53.919 -24.314 1.00 41.94 88 VAL A O 1
ATOM 666 N N . ALA A 1 89 ? 5.479 -52.301 -23.302 1.00 39.53 89 ALA A N 1
ATOM 667 C CA . ALA A 1 89 ? 5.608 -52.901 -21.977 1.00 39.53 89 ALA A CA 1
ATOM 668 C C . ALA A 1 89 ? 4.791 -54.212 -21.915 1.00 39.53 89 ALA A C 1
ATOM 670 O O . ALA A 1 89 ? 3.664 -54.251 -22.426 1.00 39.53 89 ALA A O 1
ATOM 671 N N . PRO A 1 90 ? 5.307 -55.299 -21.310 1.00 42.69 90 PRO A N 1
ATOM 672 C CA . PRO A 1 90 ? 4.539 -56.525 -21.160 1.00 42.69 90 PRO A CA 1
ATOM 673 C C . PRO A 1 90 ? 3.346 -56.292 -20.224 1.00 42.69 90 PRO A C 1
ATOM 675 O O . PRO A 1 90 ? 3.444 -55.628 -19.193 1.00 42.69 90 PRO A O 1
ATOM 678 N N . ARG A 1 91 ? 2.199 -56.846 -20.615 1.00 40.88 91 ARG A N 1
ATOM 679 C CA . ARG A 1 91 ? 0.941 -56.812 -19.859 1.00 40.88 91 ARG A CA 1
ATOM 680 C C . ARG A 1 91 ? 1.125 -57.697 -18.626 1.00 40.88 91 ARG A C 1
ATOM 682 O O . ARG A 1 91 ? 1.505 -58.856 -18.784 1.00 40.88 91 ARG A O 1
ATOM 689 N N . LEU A 1 92 ? 0.892 -57.149 -17.436 1.00 39.59 92 LEU A N 1
ATOM 690 C CA . LEU A 1 92 ? 0.959 -57.890 -16.176 1.00 39.59 92 LEU A CA 1
ATOM 691 C C . LEU A 1 92 ? -0.056 -59.050 -16.218 1.00 39.59 92 LEU A C 1
ATOM 693 O O . LEU A 1 92 ? -1.216 -58.813 -16.566 1.00 39.59 92 LEU A O 1
ATOM 697 N N . GLN A 1 93 ? 0.393 -60.278 -15.934 1.00 46.81 93 GLN A N 1
ATOM 698 C CA . GLN A 1 93 ? -0.505 -61.412 -15.672 1.00 46.81 93 GLN A CA 1
ATOM 699 C C . GLN A 1 93 ? -1.134 -61.293 -14.288 1.00 46.81 93 GLN A C 1
ATOM 701 O O . GLN A 1 93 ? -0.424 -60.830 -13.366 1.00 46.81 93 GLN A O 1
#

Radius of gyration: 24.2 Å; chains: 1; bounding box: 32×69×56 Å

Secondary structure (DSSP, 8-state):
--TTS-EEEEEE-TTS-EEEEEE-TTS-EEEEEEEE-TTSPEEEEEEEEETTEEEEEETT--PPPP----TTTT-SS----------PPPPP-

Sequence (93 aa):
HNEDGSYTYGYEGADGSFKIETKLATGEVKGKYGYVDETGKVKVVEYGANKYGFQPSGEGITVPPPTLVDETTGKDDLLEDDDGNVPVAPRLQ

pLDDT: mean 78.69, std 21.96, range [37.47, 98.31]

Foldseek 3Di:
DDPLPWDWDKDADPQRWIKIKIADSQRKIWIKIWHQDPVRDIWMKIWIADPQGIDIDTPPDDDDHGDPDPPPVPPDPPPDDDDDDDDDDDDDD

InterPro domains:
  IPR000618 Insect cuticle protein [PF00379] (2-61)
  IPR000618 Insect cuticle protein [PR00947] (5-16)
  IPR000618 Insect cuticle protein [PR00947] (29-40)
  IPR000618 Insect cuticle protein [PR00947] (40-51)
  IPR000618 Insect cuticle protein [PS51155] (4-67)
  IPR050468 Larval/pupal cuticle protein [PTHR10380] (1-67)